Protein AF-A0A3C1VJG8-F1 (afdb_monomer_lite)

pLDDT: mean 82.21, std 20.24, range [40.44, 98.81]

Foldseek 3Di:
DDDPVVVVVVVVVVPPDDPDDDPPPDDDPPPPPPPDCVVVVVVVLVVLCVLLCLLLVCLLVLRNCVSPPDDDDPPPPCSQLVSVCSLVVSCVVCVCVLPDPPDDDPSVVVSVVSVVSNVSSVCLCPDPPRNNPHDPDDDDDSDPDD

Radius of gyration: 26.45 Å; chains: 1; bounding box: 43×38×80 Å

Structure (mmCIF, N/CA/C/O backbone):
data_AF-A0A3C1VJG8-F1
#
_entry.id   AF-A0A3C1VJG8-F1
#
loop_
_atom_site.group_PDB
_atom_site.id
_atom_site.type_symbol
_atom_site.label_atom_id
_atom_site.label_alt_id
_atom_site.label_comp_id
_atom_site.label_asym_id
_atom_site.label_entity_id
_atom_site.label_seq_id
_atom_site.pdbx_PDB_ins_code
_atom_site.Cartn_x
_atom_site.Cartn_y
_atom_site.Cartn_z
_atom_site.occupancy
_atom_site.B_iso_or_equiv
_atom_site.auth_seq_id
_atom_site.auth_comp_id
_atom_site.auth_asym_id
_atom_site.auth_atom_id
_atom_site.pdbx_PDB_model_num
ATOM 1 N N . MET A 1 1 ? 27.708 22.109 31.675 1.00 46.22 1 MET A N 1
ATOM 2 C CA . MET A 1 1 ? 26.357 21.549 31.441 1.00 46.22 1 MET A CA 1
ATOM 3 C C . MET A 1 1 ? 25.865 20.922 32.736 1.00 46.22 1 MET A C 1
ATOM 5 O O . MET A 1 1 ? 26.475 19.963 33.184 1.00 46.22 1 MET A O 1
ATOM 9 N N . LYS A 1 2 ? 24.836 21.493 33.376 1.00 54.66 2 LYS A N 1
ATOM 10 C CA . LYS A 1 2 ? 24.179 20.865 34.537 1.00 54.66 2 LYS A CA 1
ATOM 11 C C . LYS A 1 2 ? 23.267 19.753 34.020 1.00 54.66 2 LYS A C 1
ATOM 13 O O . LYS A 1 2 ? 22.570 19.960 33.028 1.00 54.66 2 LYS A O 1
ATOM 18 N N . THR A 1 3 ? 23.332 18.567 34.616 1.00 77.50 3 THR A N 1
ATOM 19 C CA . THR A 1 3 ? 22.631 17.389 34.088 1.00 77.50 3 THR A CA 1
ATOM 20 C C . THR A 1 3 ? 21.235 17.271 34.689 1.00 77.50 3 THR A C 1
ATOM 22 O O . THR A 1 3 ? 20.986 17.733 35.799 1.00 77.50 3 THR A O 1
ATOM 25 N N . ARG A 1 4 ? 20.312 16.601 33.980 1.00 67.81 4 ARG A N 1
ATOM 26 C CA . ARG A 1 4 ? 18.933 16.327 34.445 1.00 67.81 4 ARG A CA 1
ATOM 27 C C . ARG A 1 4 ? 18.879 15.646 35.824 1.00 67.81 4 ARG A C 1
ATOM 29 O O . ARG A 1 4 ? 17.887 15.753 36.533 1.00 67.81 4 ARG A O 1
ATOM 36 N N . ARG A 1 5 ? 19.969 14.987 36.224 1.00 66.62 5 ARG A N 1
ATOM 37 C CA . ARG A 1 5 ? 20.138 14.313 37.515 1.00 66.62 5 ARG A CA 1
ATOM 38 C C . ARG A 1 5 ? 20.332 15.279 38.691 1.00 66.62 5 ARG A C 1
ATOM 40 O O . ARG A 1 5 ? 20.036 14.910 39.823 1.00 66.62 5 ARG A O 1
ATOM 47 N N . ASP A 1 6 ? 20.791 16.501 38.434 1.00 61.81 6 ASP A N 1
ATOM 48 C CA . ASP A 1 6 ? 21.018 17.509 39.474 1.00 61.81 6 ASP A CA 1
ATOM 49 C C . ASP A 1 6 ? 19.707 18.198 39.891 1.00 61.81 6 ASP A C 1
ATOM 51 O O . ASP A 1 6 ? 19.555 18.584 41.045 1.00 61.81 6 ASP A O 1
ATOM 55 N N . PHE A 1 7 ? 18.720 18.266 38.989 1.00 59.91 7 PHE A N 1
ATOM 56 C CA . PHE A 1 7 ? 17.397 18.842 39.260 1.00 59.91 7 PHE A CA 1
ATOM 57 C C . PHE A 1 7 ? 16.574 17.997 40.248 1.00 59.91 7 PHE A C 1
ATOM 59 O O . PHE A 1 7 ? 16.008 18.529 41.200 1.00 59.91 7 PHE A O 1
ATOM 66 N N . PHE A 1 8 ? 16.573 16.667 40.092 1.00 56.34 8 PHE A N 1
ATOM 67 C CA . PHE A 1 8 ? 15.828 15.773 40.992 1.00 56.34 8 PHE A CA 1
ATOM 68 C C . PHE A 1 8 ? 16.373 15.752 42.426 1.00 56.34 8 PHE A C 1
ATOM 70 O O . PHE A 1 8 ? 15.621 15.491 43.361 1.00 56.34 8 PHE A O 1
ATOM 77 N N . LYS A 1 9 ? 17.656 16.079 42.628 1.00 52.72 9 LYS A N 1
ATOM 78 C CA . LYS A 1 9 ? 18.236 16.177 43.975 1.00 52.72 9 LYS A CA 1
ATOM 79 C C . LYS A 1 9 ? 17.761 17.415 44.738 1.00 52.72 9 LYS A C 1
ATOM 81 O O . LYS A 1 9 ? 17.701 17.370 45.961 1.00 52.72 9 LYS A O 1
ATOM 86 N N . SER A 1 10 ? 17.390 18.494 44.046 1.00 52.50 10 SER A N 1
ATOM 87 C CA . SER A 1 10 ? 16.900 19.723 44.686 1.00 52.50 10 SER A CA 1
ATOM 88 C C . SER A 1 10 ? 15.423 19.657 45.088 1.00 52.50 10 SER A C 1
ATOM 90 O O . SER A 1 10 ? 15.026 20.346 46.023 1.00 52.50 10 SER A O 1
ATOM 92 N N . ALA A 1 11 ? 14.614 18.807 44.447 1.00 53.00 11 ALA A N 1
ATOM 93 C CA . ALA A 1 11 ? 13.185 18.684 44.754 1.00 53.00 11 ALA A CA 1
ATOM 94 C C . ALA A 1 11 ? 12.892 17.907 46.056 1.00 53.00 11 ALA A C 1
ATOM 96 O O . ALA A 1 11 ? 11.848 18.106 46.668 1.00 53.00 11 ALA A O 1
ATOM 97 N N . ALA A 1 12 ? 13.822 17.071 46.530 1.00 48.78 12 ALA A N 1
ATOM 98 C CA . ALA A 1 12 ? 13.652 16.299 47.766 1.00 48.78 12 ALA A CA 1
ATOM 99 C C . ALA A 1 12 ? 13.878 17.116 49.060 1.00 48.78 12 ALA A C 1
ATOM 101 O O . ALA A 1 12 ? 13.649 16.606 50.153 1.00 48.78 12 ALA A O 1
ATOM 102 N N . ALA A 1 13 ? 14.313 18.378 48.962 1.00 44.62 13 ALA A N 1
ATOM 103 C CA . ALA A 1 13 ? 14.635 19.220 50.120 1.00 44.62 13 ALA A CA 1
ATOM 104 C C . ALA A 1 13 ? 13.472 20.112 50.611 1.00 44.62 13 ALA A C 1
ATOM 106 O O . ALA A 1 13 ? 13.633 20.826 51.596 1.00 44.62 13 ALA A O 1
ATOM 107 N N . ILE A 1 14 ? 12.290 20.055 49.982 1.00 49.22 14 ILE A N 1
ATOM 108 C CA . ILE A 1 14 ? 11.091 20.833 50.377 1.00 49.22 14 ILE A CA 1
ATOM 109 C C . ILE A 1 14 ? 10.115 19.949 51.192 1.00 49.22 14 ILE A C 1
ATOM 111 O O . ILE A 1 14 ? 8.903 20.104 51.152 1.00 49.22 14 ILE A O 1
ATOM 115 N N . GLY A 1 15 ? 10.642 18.968 51.930 1.00 45.97 15 GLY A N 1
ATOM 116 C CA . GLY A 1 15 ? 9.851 17.957 52.642 1.00 45.97 15 GLY A CA 1
ATOM 117 C C . GLY A 1 15 ? 9.990 17.946 54.167 1.00 45.97 15 GLY A C 1
ATOM 118 O O . GLY A 1 15 ? 9.772 16.891 54.749 1.00 45.97 15 GLY A O 1
ATOM 119 N N . VAL A 1 16 ? 10.400 19.042 54.832 1.00 47.81 16 VAL A N 1
ATOM 120 C CA . VAL A 1 16 ? 10.569 19.071 56.314 1.00 47.81 16 VAL A CA 1
ATOM 121 C C . VAL A 1 16 ? 10.078 20.378 56.973 1.00 47.81 16 VAL A C 1
ATOM 123 O O . VAL A 1 16 ? 10.677 20.880 57.915 1.00 47.81 16 VAL A O 1
ATOM 126 N N . LEU A 1 17 ? 8.953 20.950 56.540 1.00 44.38 17 LEU A N 1
ATOM 127 C CA . LEU A 1 17 ? 8.278 22.020 57.302 1.00 44.38 17 LEU A CA 1
ATOM 128 C C . LEU A 1 17 ? 6.786 21.707 57.453 1.00 44.38 17 LEU A C 1
ATOM 130 O O . LEU A 1 17 ? 5.934 22.318 56.822 1.00 44.38 17 LEU A O 1
ATOM 134 N N . GLY A 1 18 ? 6.484 20.709 58.285 1.00 46.25 18 GLY A N 1
ATOM 135 C CA . GLY A 1 18 ? 5.119 20.277 58.603 1.00 46.25 18 GLY A CA 1
ATOM 136 C C . GLY A 1 18 ? 4.917 19.966 60.087 1.00 46.25 18 GLY A C 1
ATOM 137 O O . GLY A 1 18 ? 4.225 19.011 60.414 1.00 46.25 18 GLY A O 1
ATOM 138 N N . ALA A 1 19 ? 5.556 20.726 60.986 1.00 48.06 19 ALA A N 1
ATOM 139 C CA . ALA A 1 19 ? 5.462 20.540 62.442 1.00 48.06 19 ALA A CA 1
ATOM 140 C C . ALA A 1 19 ? 4.824 21.735 63.182 1.00 48.06 19 ALA A C 1
ATOM 142 O O . ALA A 1 19 ? 5.091 21.953 64.360 1.00 48.06 19 ALA A O 1
ATOM 143 N N . THR A 1 20 ? 3.960 22.507 62.519 1.00 44.25 20 THR A N 1
ATOM 144 C CA . THR A 1 20 ? 3.070 23.471 63.183 1.00 44.25 20 THR A CA 1
ATOM 145 C C . THR A 1 20 ? 1.658 23.286 62.631 1.00 44.25 20 THR A C 1
ATOM 147 O O . THR A 1 20 ? 1.385 23.558 61.467 1.00 44.25 20 THR A O 1
ATOM 150 N N . GLY A 1 21 ? 0.772 22.725 63.458 1.00 48.91 21 GLY A N 1
ATOM 151 C CA . GLY A 1 21 ? -0.601 22.358 63.104 1.00 48.91 21 GLY A CA 1
ATOM 152 C C . GLY A 1 21 ? -1.502 23.557 62.812 1.00 48.91 21 GLY A C 1
ATOM 153 O O . GLY A 1 21 ? -2.344 23.916 63.629 1.00 48.91 21 GLY A O 1
ATOM 154 N N . LEU A 1 22 ? -1.346 24.154 61.634 1.00 40.44 22 LEU A N 1
ATOM 155 C CA . LEU A 1 22 ? -2.320 25.064 61.041 1.00 40.44 22 LEU A CA 1
ATOM 156 C C . LEU A 1 22 ? -3.252 24.257 60.125 1.00 40.44 22 LEU A C 1
ATOM 158 O O . LEU A 1 22 ? -2.764 23.434 59.347 1.00 40.44 22 LEU A O 1
ATOM 162 N N . PRO A 1 23 ? -4.580 24.463 60.188 1.00 41.81 23 PRO A N 1
ATOM 163 C CA . PRO A 1 23 ? -5.492 23.819 59.257 1.00 41.81 23 PRO A CA 1
ATOM 164 C C . PRO A 1 23 ? -5.198 24.343 57.848 1.00 41.81 23 PRO A C 1
ATOM 166 O O . PRO A 1 23 ? -5.410 25.519 57.554 1.00 41.81 23 PRO A O 1
ATOM 169 N N . LEU A 1 24 ? -4.686 23.467 56.979 1.00 43.47 24 LEU A N 1
ATOM 170 C CA . LEU A 1 24 ? -4.559 23.737 55.551 1.00 43.47 24 LEU A CA 1
ATOM 171 C C . LEU A 1 24 ? -5.969 23.782 54.962 1.00 43.47 24 LEU A C 1
ATOM 173 O O . LEU A 1 24 ? -6.595 22.762 54.679 1.00 43.47 24 LEU A O 1
ATOM 177 N N . THR A 1 25 ? -6.491 24.995 54.836 1.00 48.88 25 THR A N 1
ATOM 178 C CA . THR A 1 25 ? -7.716 25.288 54.106 1.00 48.88 25 THR A CA 1
ATOM 179 C C . THR A 1 25 ? -7.523 24.933 52.634 1.00 48.88 25 THR A C 1
ATOM 181 O O . THR A 1 25 ? -6.706 25.555 51.961 1.00 48.88 25 THR A O 1
ATOM 184 N N . GLY A 1 26 ? -8.288 23.944 52.164 1.00 52.06 26 GLY A N 1
ATOM 185 C CA . GLY A 1 26 ? -8.695 23.745 50.771 1.00 52.06 26 GLY A CA 1
ATOM 186 C C . GLY A 1 26 ? -7.598 23.856 49.715 1.00 52.06 26 GLY A C 1
ATOM 187 O O . GLY A 1 26 ? -7.525 24.861 49.012 1.00 52.06 26 GLY A O 1
ATOM 188 N N . ALA A 1 27 ? -6.821 22.789 49.521 1.00 47.88 27 ALA A N 1
ATOM 189 C CA . ALA A 1 27 ? -6.242 22.557 48.205 1.00 47.88 27 ALA A CA 1
ATOM 190 C C . ALA A 1 27 ? -7.405 22.223 47.263 1.00 47.88 27 ALA A C 1
ATOM 192 O O . ALA A 1 27 ? -8.089 21.218 47.458 1.00 47.88 27 ALA A O 1
ATOM 193 N N . ALA A 1 28 ? -7.672 23.103 46.298 1.00 56.16 28 ALA A N 1
ATOM 194 C CA . ALA A 1 28 ? -8.521 22.762 45.172 1.00 56.16 28 ALA A CA 1
ATOM 195 C C . ALA A 1 28 ? -7.975 21.467 44.557 1.00 56.16 28 ALA A C 1
ATOM 197 O O . ALA A 1 28 ? -6.777 21.366 44.287 1.00 56.16 28 ALA A O 1
ATOM 198 N N . GLU A 1 29 ? -8.837 20.466 44.394 1.00 51.78 29 GLU A N 1
ATOM 199 C CA . GLU A 1 29 ? -8.533 19.305 43.569 1.00 51.78 29 GLU A CA 1
ATOM 200 C C . GLU A 1 29 ? -8.357 19.813 42.136 1.00 51.78 29 GLU A C 1
ATOM 202 O O . GLU A 1 29 ? -9.324 19.928 41.380 1.00 51.78 29 GLU A O 1
ATOM 207 N N . ASP A 1 30 ? -7.126 20.168 41.768 1.00 46.47 30 ASP A N 1
ATOM 208 C CA . ASP A 1 30 ? -6.749 20.290 40.369 1.00 46.47 30 ASP A CA 1
ATOM 209 C C . ASP A 1 30 ? -6.997 18.913 39.755 1.00 46.47 30 ASP A C 1
ATOM 211 O O . ASP A 1 30 ? -6.242 17.958 39.962 1.00 46.47 30 ASP A O 1
ATOM 215 N N . LYS A 1 31 ? -8.119 18.787 39.039 1.00 52.84 31 LYS A N 1
ATOM 216 C CA . LYS A 1 31 ? -8.362 17.655 38.157 1.00 52.84 31 LYS A CA 1
ATOM 217 C C . LYS A 1 31 ? -7.197 17.630 37.185 1.00 52.84 31 LYS A C 1
ATOM 219 O O . LYS A 1 31 ? -7.115 18.466 36.291 1.00 52.84 31 LYS A O 1
ATOM 224 N N . ILE A 1 32 ? -6.294 16.679 37.381 1.00 53.69 32 ILE A N 1
ATOM 225 C CA . ILE A 1 32 ? -5.252 16.377 36.413 1.00 53.69 32 ILE A CA 1
ATOM 226 C C . ILE A 1 32 ? -5.986 15.916 35.153 1.00 53.69 32 ILE A C 1
ATOM 228 O O . ILE A 1 32 ? -6.433 14.772 35.069 1.00 53.69 32 ILE A O 1
ATOM 232 N N . GLU A 1 33 ? -6.166 16.823 34.194 1.00 53.97 33 GLU A N 1
ATOM 233 C CA . GLU A 1 33 ? -6.540 16.464 32.834 1.00 53.97 33 GLU A CA 1
ATOM 234 C C . GLU A 1 33 ? -5.402 15.608 32.287 1.00 53.97 33 GLU A C 1
ATOM 236 O O . GLU A 1 33 ? -4.326 16.092 31.931 1.00 53.97 33 GLU A O 1
ATOM 241 N N . ILE A 1 34 ? -5.614 14.294 32.285 1.00 56.53 34 ILE A N 1
ATOM 242 C CA . ILE A 1 34 ? -4.738 13.379 31.573 1.00 56.53 34 ILE A CA 1
ATOM 243 C C . ILE A 1 34 ? -4.918 13.724 30.100 1.00 56.53 34 ILE A C 1
ATOM 245 O O . ILE A 1 34 ? -5.974 13.450 29.534 1.00 56.53 34 ILE A O 1
ATOM 249 N N . ALA A 1 35 ? -3.910 14.359 29.500 1.00 60.06 35 ALA A N 1
ATOM 250 C CA . ALA A 1 35 ? -3.887 14.631 28.073 1.00 60.06 35 ALA A CA 1
ATOM 251 C C . ALA A 1 35 ? -4.132 13.311 27.332 1.00 60.06 35 ALA A C 1
ATOM 253 O O . ALA A 1 35 ? -3.293 12.406 27.354 1.00 60.06 35 ALA A O 1
ATOM 254 N N . THR A 1 36 ? -5.313 13.167 26.733 1.00 63.50 36 THR A N 1
ATOM 255 C CA . THR A 1 36 ? -5.650 11.967 25.984 1.00 63.50 36 THR A CA 1
ATOM 256 C C . THR A 1 36 ? -4.819 12.016 24.705 1.00 63.50 36 THR A C 1
ATOM 258 O O . THR A 1 36 ? -4.902 12.961 23.921 1.00 63.50 36 THR A O 1
ATOM 261 N N . GLY A 1 37 ? -3.979 11.008 24.463 1.00 75.62 37 GLY A N 1
ATOM 262 C CA . GLY A 1 37 ? -3.193 10.884 23.222 1.00 75.62 37 GLY A CA 1
ATOM 263 C C . GLY A 1 37 ? -4.053 10.708 21.957 1.00 75.62 37 GLY A C 1
ATOM 264 O O . GLY A 1 37 ? -3.553 10.306 20.911 1.00 75.62 37 GLY A O 1
ATOM 265 N N . GLU A 1 38 ? -5.358 10.968 22.045 1.00 76.75 38 GLU A N 1
ATOM 266 C CA . GLU A 1 38 ? -6.344 10.858 20.9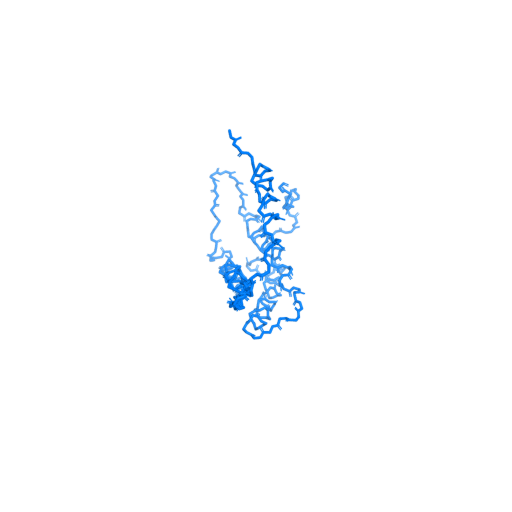76 1.00 76.75 38 GLU A CA 1
ATOM 267 C C . GLU A 1 38 ? -6.046 11.830 19.835 1.00 76.75 38 GLU A C 1
ATOM 269 O O . GLU A 1 38 ? -6.116 11.430 18.673 1.00 76.75 38 GLU A O 1
ATOM 274 N N . ASN A 1 39 ? -5.632 13.064 20.144 1.00 85.75 39 ASN A N 1
ATOM 275 C CA . ASN A 1 39 ? -5.248 14.040 19.119 1.00 85.75 39 ASN A CA 1
ATOM 276 C C . ASN A 1 39 ? -4.009 13.582 18.334 1.00 85.75 39 ASN A C 1
ATOM 278 O O . ASN A 1 39 ? -3.991 13.676 17.106 1.00 85.75 39 ASN A O 1
ATOM 282 N N . ASP A 1 40 ? -3.013 13.016 19.020 1.00 92.50 40 ASP A N 1
ATOM 283 C CA . ASP A 1 40 ? -1.814 12.473 18.375 1.00 92.50 40 ASP A CA 1
ATOM 284 C C . ASP A 1 40 ? -2.155 11.251 17.522 1.00 92.50 40 ASP A C 1
ATOM 286 O O . ASP A 1 40 ? -1.687 11.120 16.390 1.00 92.50 40 ASP A O 1
ATOM 290 N N . ARG A 1 41 ? -3.017 10.363 18.026 1.00 93.00 41 ARG A N 1
ATOM 291 C CA . ARG A 1 41 ? -3.469 9.181 17.290 1.00 93.00 41 ARG A CA 1
ATOM 292 C C . ARG A 1 41 ? -4.211 9.561 16.016 1.00 93.00 41 ARG A C 1
ATOM 294 O O . ARG A 1 41 ? -3.875 9.060 14.943 1.00 93.00 41 ARG A O 1
ATOM 301 N N . LEU A 1 42 ? -5.170 10.478 16.118 1.00 93.06 42 LEU A N 1
ATOM 302 C CA . LEU A 1 42 ? -5.900 10.996 14.968 1.00 93.06 42 LEU A CA 1
ATOM 303 C C . LEU A 1 42 ? -4.943 11.633 13.954 1.00 93.06 42 LEU A C 1
ATOM 305 O O . LEU A 1 42 ? -5.052 11.377 12.753 1.00 93.06 42 LEU A O 1
ATOM 309 N N . TYR A 1 43 ? -3.973 12.415 14.432 1.00 95.00 43 TYR A N 1
ATOM 310 C CA . TYR A 1 43 ? -2.946 13.011 13.589 1.00 95.00 43 TYR A CA 1
ATOM 311 C C . TYR A 1 43 ? -2.145 11.943 12.831 1.00 95.00 43 TYR A C 1
ATOM 313 O O . TYR A 1 43 ? -2.100 11.988 11.599 1.00 95.00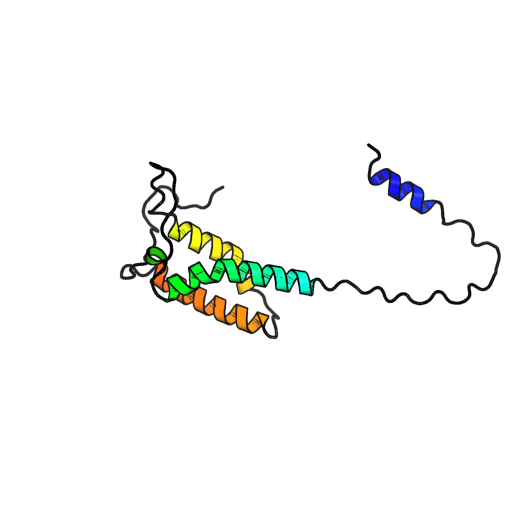 43 TYR A O 1
ATOM 321 N N . TRP A 1 44 ? -1.582 10.946 13.518 1.00 95.69 44 TRP A N 1
ATOM 322 C CA . TRP A 1 44 ? -0.768 9.901 12.888 1.00 95.69 44 TRP A CA 1
ATOM 323 C C . TRP A 1 44 ? -1.558 9.036 11.906 1.00 95.69 44 TRP A C 1
ATOM 325 O O . TRP A 1 44 ? -1.073 8.770 10.805 1.00 95.69 44 TRP A O 1
ATOM 335 N N . VAL A 1 45 ? -2.800 8.674 12.241 1.00 96.00 45 VAL A N 1
ATOM 336 C CA . VAL A 1 45 ? -3.700 7.962 11.321 1.00 96.00 45 VAL A CA 1
ATOM 337 C C . VAL A 1 45 ? -3.989 8.816 10.087 1.00 96.00 45 VAL A C 1
ATOM 339 O O . VAL A 1 45 ? -3.970 8.307 8.966 1.00 96.00 45 VAL A O 1
ATOM 342 N N . SER A 1 46 ? -4.189 10.128 10.251 1.00 96.44 46 SER A N 1
ATOM 343 C CA . SER A 1 46 ? -4.412 11.033 9.120 1.00 96.44 46 SER A CA 1
ATOM 344 C C . SER A 1 46 ? -3.186 11.151 8.207 1.00 96.44 46 SER A C 1
ATOM 346 O O . SER A 1 46 ? -3.331 11.187 6.984 1.00 96.44 46 SER A O 1
ATOM 348 N N . VAL A 1 47 ? -1.975 11.177 8.774 1.00 97.75 47 VAL A N 1
ATOM 349 C CA . VAL A 1 47 ? -0.715 11.233 8.019 1.00 97.75 47 VAL A CA 1
ATOM 350 C C . VAL A 1 47 ? -0.499 9.932 7.255 1.00 97.75 47 VAL A C 1
ATOM 352 O O . VAL A 1 47 ? -0.262 9.968 6.048 1.00 97.75 47 VAL A O 1
ATOM 355 N N . MET A 1 48 ? -0.657 8.786 7.920 1.00 98.00 48 MET A N 1
ATOM 356 C CA . MET A 1 48 ? -0.593 7.476 7.274 1.00 98.00 48 MET A CA 1
ATOM 357 C C . MET A 1 48 ? -1.612 7.382 6.132 1.00 98.00 48 MET A C 1
ATOM 359 O O . MET A 1 48 ? -1.244 6.997 5.026 1.00 98.00 48 MET A O 1
ATOM 363 N N . ALA A 1 49 ? -2.862 7.806 6.345 1.00 97.94 49 ALA A N 1
ATOM 364 C CA . ALA A 1 49 ? -3.884 7.809 5.301 1.00 97.94 49 ALA A CA 1
ATOM 365 C C . ALA A 1 49 ? -3.490 8.688 4.101 1.00 97.94 49 ALA A C 1
ATOM 367 O O . ALA A 1 49 ? -3.665 8.270 2.959 1.00 97.94 49 ALA A O 1
ATOM 368 N N . LYS A 1 50 ? -2.920 9.880 4.327 1.00 98.31 50 LYS A N 1
ATOM 369 C CA . LYS A 1 50 ? -2.435 10.761 3.246 1.00 98.31 50 LYS A CA 1
ATOM 370 C C . LYS A 1 50 ? -1.350 10.102 2.393 1.00 98.31 50 LYS A C 1
ATOM 372 O O . LYS A 1 50 ? -1.359 10.284 1.181 1.00 98.31 50 LYS A O 1
ATOM 377 N N . ILE A 1 51 ? -0.451 9.334 3.009 1.00 98.00 51 ILE A N 1
ATOM 378 C CA . ILE A 1 51 ? 0.602 8.588 2.303 1.00 98.00 51 ILE A CA 1
ATOM 379 C C . ILE A 1 51 ? 0.007 7.372 1.578 1.00 98.00 51 ILE A C 1
ATOM 381 O O . ILE A 1 51 ? 0.358 7.090 0.435 1.00 98.00 51 ILE A O 1
ATOM 385 N N . ALA A 1 52 ? -0.922 6.666 2.223 1.00 98.44 52 ALA A N 1
ATOM 386 C CA . ALA A 1 52 ? -1.465 5.410 1.726 1.00 98.44 52 ALA A CA 1
ATOM 387 C C . ALA A 1 52 ? -2.385 5.575 0.510 1.00 98.44 52 ALA A C 1
ATOM 389 O O . ALA A 1 52 ? -2.325 4.771 -0.421 1.00 98.44 52 ALA A O 1
ATOM 390 N N . ARG A 1 53 ? -3.234 6.613 0.503 1.00 98.44 53 ARG A N 1
ATOM 391 C CA . ARG A 1 53 ? -4.233 6.853 -0.554 1.00 98.44 53 ARG A CA 1
ATOM 392 C C . ARG A 1 53 ? -3.656 6.855 -1.970 1.00 98.44 53 ARG A C 1
ATOM 394 O O . ARG A 1 53 ? -4.131 6.054 -2.773 1.00 98.44 53 ARG A O 1
ATOM 401 N N . PRO A 1 54 ? -2.644 7.674 -2.312 1.00 98.25 54 PRO A N 1
ATOM 402 C CA . PRO A 1 54 ? -2.131 7.716 -3.679 1.00 98.25 54 PRO A CA 1
ATOM 403 C C . PRO A 1 54 ? -1.509 6.391 -4.133 1.00 98.25 54 PRO A C 1
ATOM 405 O O . PRO A 1 54 ? -1.462 6.139 -5.331 1.00 98.25 54 PRO A O 1
ATOM 408 N N . VAL A 1 55 ? -1.063 5.526 -3.220 1.00 98.44 55 VAL A N 1
ATOM 409 C CA . VAL A 1 55 ? -0.528 4.209 -3.586 1.00 98.44 55 VAL A CA 1
ATOM 410 C C . VAL A 1 55 ? -1.664 3.202 -3.758 1.00 98.44 55 VAL A C 1
ATOM 412 O O . VAL A 1 55 ? -1.832 2.629 -4.833 1.00 98.44 55 VAL A O 1
ATOM 415 N N . LEU A 1 56 ? -2.481 3.009 -2.719 1.00 98.75 56 LEU A N 1
ATOM 416 C CA . LEU A 1 56 ? -3.489 1.949 -2.690 1.00 98.75 56 LEU A CA 1
ATOM 417 C C . LEU A 1 56 ? -4.690 2.240 -3.591 1.00 98.75 56 LEU A C 1
ATOM 419 O O . LEU A 1 56 ? -5.188 1.325 -4.238 1.00 98.75 56 LEU A O 1
ATOM 423 N N . GLU A 1 57 ? -5.157 3.489 -3.677 1.00 98.69 57 GLU A N 1
ATOM 424 C CA . GLU A 1 57 ? -6.300 3.824 -4.536 1.00 98.69 57 GLU A CA 1
ATOM 425 C C . GLU A 1 57 ? -5.932 3.746 -6.023 1.00 98.69 57 GLU A C 1
ATOM 427 O O . GLU A 1 57 ? -6.751 3.308 -6.828 1.00 98.69 57 GLU A O 1
ATOM 432 N N . ASN A 1 58 ? -4.706 4.130 -6.395 1.00 98.75 58 ASN A N 1
ATOM 433 C CA . ASN A 1 58 ? -4.242 3.982 -7.774 1.00 98.75 58 ASN A CA 1
ATOM 434 C C . ASN A 1 58 ? -3.992 2.512 -8.130 1.00 98.75 58 ASN A C 1
ATOM 436 O O . ASN A 1 58 ? -4.419 2.088 -9.200 1.00 98.75 58 ASN A O 1
ATOM 440 N N . LEU A 1 59 ? -3.395 1.712 -7.236 1.00 98.44 59 LEU A N 1
ATOM 441 C CA . LEU A 1 59 ? -3.268 0.263 -7.455 1.00 98.44 59 LEU A CA 1
ATOM 442 C C . LEU A 1 59 ? -4.626 -0.419 -7.572 1.00 98.44 59 LEU A C 1
ATOM 444 O O . LEU A 1 59 ? -4.824 -1.237 -8.463 1.00 98.44 59 LEU A O 1
ATOM 448 N N . ALA A 1 60 ? -5.590 -0.050 -6.726 1.00 98.44 60 ALA A N 1
ATOM 449 C CA . ALA A 1 60 ? -6.935 -0.608 -6.792 1.00 98.44 60 ALA A CA 1
ATOM 450 C C . ALA A 1 60 ? -7.641 -0.314 -8.129 1.00 98.44 60 ALA A C 1
ATOM 452 O O . ALA A 1 60 ? -8.530 -1.062 -8.531 1.00 98.44 60 ALA A O 1
ATOM 453 N N . ARG A 1 61 ? -7.233 0.751 -8.834 1.00 98.56 61 ARG A N 1
ATOM 454 C CA . ARG A 1 61 ? -7.680 1.077 -10.196 1.00 98.56 61 ARG A CA 1
ATOM 455 C C . ARG A 1 61 ? -6.774 0.526 -11.301 1.00 98.56 61 ARG A C 1
ATOM 457 O O . ARG A 1 61 ? -7.114 0.685 -12.469 1.00 98.56 61 ARG A O 1
ATOM 464 N N . ARG A 1 62 ? -5.663 -0.134 -10.957 1.00 98.62 62 ARG A N 1
ATOM 465 C CA . ARG A 1 62 ? -4.606 -0.576 -11.885 1.00 98.62 62 ARG A CA 1
ATOM 466 C C . ARG A 1 62 ? -3.980 0.593 -12.665 1.00 98.62 62 ARG A C 1
ATOM 468 O O . ARG A 1 62 ? -3.742 0.504 -13.869 1.00 98.62 62 ARG A O 1
ATOM 475 N N . GLU A 1 63 ? -3.760 1.716 -11.982 1.00 98.50 63 GLU A N 1
ATOM 476 C CA . GLU A 1 63 ? -3.222 2.953 -12.555 1.00 98.50 63 GLU A CA 1
ATOM 477 C C . GLU A 1 63 ? -1.945 3.474 -11.872 1.00 98.50 63 GLU A C 1
ATOM 479 O O . GLU A 1 63 ? -1.466 4.543 -12.249 1.00 98.50 63 GLU A O 1
ATOM 484 N N . LEU A 1 64 ? -1.364 2.771 -10.894 1.00 98.31 64 LEU A N 1
ATOM 485 C CA . LEU A 1 64 ? -0.240 3.280 -10.100 1.00 98.31 64 LEU A CA 1
ATOM 486 C C . LEU A 1 64 ? 0.974 3.632 -10.957 1.00 98.31 64 LEU A C 1
ATOM 488 O O . LEU A 1 64 ? 1.519 4.723 -10.818 1.00 98.31 64 LEU A O 1
ATOM 492 N N . LYS A 1 65 ? 1.418 2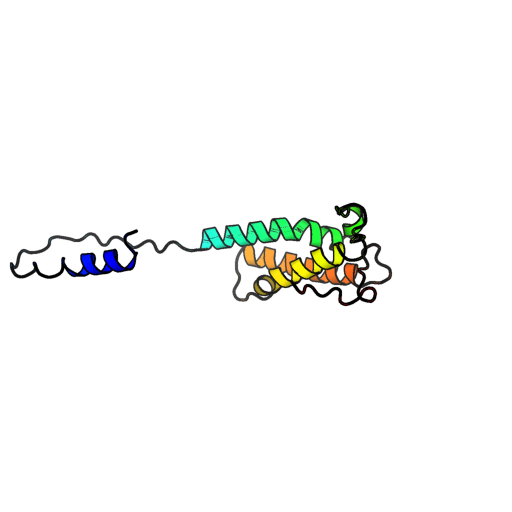.755 -11.858 1.00 97.31 65 LYS A N 1
ATOM 493 C CA . LYS A 1 65 ? 2.597 3.046 -12.690 1.00 97.31 65 LYS A CA 1
ATOM 494 C C . LYS A 1 65 ? 2.380 4.236 -13.619 1.00 97.31 65 LYS A C 1
ATOM 496 O O . LYS A 1 65 ? 3.336 4.927 -13.965 1.00 97.31 65 LYS A O 1
ATOM 501 N N . LYS A 1 66 ? 1.128 4.468 -14.022 1.00 97.19 66 LYS A N 1
ATOM 502 C CA . LYS A 1 66 ? 0.718 5.606 -14.849 1.00 97.19 66 LYS A CA 1
ATOM 503 C C . LYS A 1 66 ? 0.673 6.898 -14.029 1.00 97.19 66 LYS A C 1
ATOM 505 O O . LYS A 1 66 ? 1.109 7.933 -14.523 1.00 97.19 66 LYS A O 1
ATOM 510 N N . SER A 1 67 ? 0.142 6.848 -12.808 1.00 97.00 67 SER A N 1
ATOM 511 C CA . SER A 1 67 ? -0.059 8.019 -11.946 1.00 97.00 67 SER A CA 1
ATOM 512 C C . SER A 1 67 ? 1.149 8.368 -11.072 1.00 97.00 67 SER A C 1
ATOM 514 O O . SER A 1 67 ? 1.217 9.481 -10.557 1.00 97.00 67 SER A O 1
ATOM 516 N N . MET A 1 68 ? 2.102 7.446 -10.919 1.00 95.31 68 MET A N 1
ATOM 517 C CA . MET A 1 68 ? 3.315 7.604 -10.120 1.00 95.31 68 MET A CA 1
ATOM 518 C C . MET A 1 68 ? 4.565 7.352 -10.983 1.00 95.31 68 MET A C 1
ATOM 520 O O . MET A 1 68 ? 5.123 6.245 -10.969 1.00 95.31 68 MET A O 1
ATOM 524 N N . PRO A 1 69 ? 5.011 8.360 -11.759 1.00 93.31 69 PRO A N 1
ATOM 525 C CA . PRO A 1 69 ? 6.290 8.317 -12.459 1.00 93.31 69 PRO A CA 1
ATOM 526 C C . PRO A 1 69 ? 7.452 8.105 -11.483 1.00 93.31 69 PRO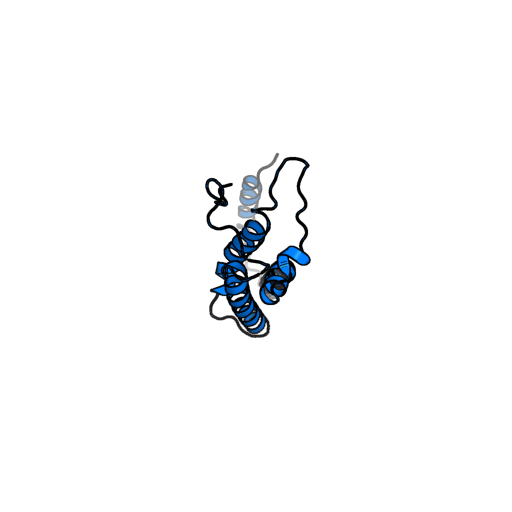 A C 1
ATOM 528 O O . PRO A 1 69 ? 7.442 8.611 -10.364 1.00 93.31 69 PRO A O 1
ATOM 531 N N . VAL A 1 70 ? 8.467 7.356 -11.912 1.00 93.19 70 VAL A N 1
ATOM 532 C CA . VAL A 1 70 ? 9.649 7.093 -11.082 1.00 93.19 70 VAL A CA 1
ATOM 533 C C . VAL A 1 70 ? 10.637 8.240 -11.221 1.00 93.19 70 VAL A C 1
ATOM 535 O O . VAL A 1 70 ? 11.163 8.484 -12.306 1.00 93.19 70 VAL A O 1
ATOM 538 N N . GLU A 1 71 ? 10.928 8.890 -10.101 1.00 89.81 71 GLU A N 1
ATOM 539 C CA . GLU A 1 71 ? 11.991 9.880 -9.983 1.00 89.81 71 GLU A CA 1
ATOM 540 C C . GLU A 1 71 ? 13.264 9.198 -9.475 1.00 89.81 71 GLU A C 1
ATOM 542 O O . GLU A 1 71 ? 13.313 8.658 -8.370 1.00 89.81 71 GLU A O 1
ATOM 547 N N . SER A 1 72 ? 14.310 9.180 -10.298 1.00 87.38 72 SER A N 1
ATOM 548 C CA . SER A 1 72 ? 15.599 8.587 -9.936 1.00 87.38 72 SER A CA 1
ATOM 549 C C . SER A 1 72 ? 16.743 9.321 -10.619 1.00 87.38 72 SER A C 1
ATOM 551 O O . SER A 1 72 ? 16.571 9.836 -11.724 1.00 87.38 72 SER A O 1
ATOM 553 N N . GLN A 1 73 ? 17.920 9.322 -9.992 1.00 88.06 73 GLN A N 1
ATOM 554 C CA . GLN A 1 73 ? 19.128 9.886 -10.594 1.00 88.06 73 GLN A CA 1
ATOM 555 C C . GLN A 1 73 ? 19.467 9.180 -11.922 1.00 88.06 73 GLN A C 1
ATOM 557 O O . GLN A 1 73 ? 19.243 7.966 -12.038 1.00 88.06 73 GLN A O 1
ATOM 562 N N . PRO A 1 74 ? 20.031 9.895 -12.917 1.00 85.25 74 PRO A N 1
ATOM 563 C CA . PRO A 1 74 ? 20.480 9.283 -14.164 1.00 85.25 74 PRO A CA 1
ATOM 564 C C . PRO A 1 74 ? 21.397 8.078 -13.903 1.00 85.25 74 PRO A C 1
ATOM 566 O O . PRO A 1 74 ? 22.342 8.166 -13.125 1.00 85.25 74 PRO A O 1
ATOM 569 N N . GLY A 1 75 ? 21.101 6.940 -14.534 1.00 81.62 75 GLY A N 1
ATOM 570 C CA . GLY A 1 75 ? 21.887 5.705 -14.400 1.00 81.62 75 GLY A CA 1
ATOM 571 C C . GLY A 1 75 ? 21.534 4.802 -13.208 1.00 81.62 75 GLY A C 1
ATOM 572 O O . GLY A 1 75 ? 21.992 3.666 -13.179 1.00 81.62 75 GLY A O 1
ATOM 573 N N . ALA A 1 76 ? 20.680 5.230 -12.268 1.00 81.69 76 ALA A N 1
ATOM 574 C CA . ALA A 1 76 ? 20.318 4.414 -11.099 1.00 81.69 76 ALA A CA 1
ATOM 575 C C . ALA A 1 76 ? 19.387 3.222 -11.417 1.00 81.69 76 ALA A C 1
ATOM 577 O O . ALA A 1 76 ? 19.257 2.314 -10.601 1.00 81.69 76 ALA A O 1
ATOM 578 N N . ASN A 1 77 ? 18.711 3.245 -12.574 1.00 81.94 77 ASN A N 1
ATOM 579 C CA . ASN A 1 77 ? 17.821 2.195 -13.092 1.00 81.94 77 ASN A CA 1
ATOM 580 C C . ASN A 1 77 ? 16.864 1.567 -12.049 1.00 81.94 77 ASN A C 1
ATOM 582 O O . ASN A 1 77 ? 16.722 0.351 -11.964 1.00 81.94 77 ASN A O 1
ATOM 586 N N . ARG A 1 78 ? 16.190 2.399 -11.241 1.00 86.31 78 ARG A N 1
ATOM 587 C CA . ARG A 1 78 ? 15.300 1.935 -10.153 1.00 86.31 78 ARG A CA 1
ATOM 588 C C . ARG A 1 78 ? 13.866 1.640 -10.586 1.00 86.31 78 ARG A C 1
ATOM 590 O O . ARG A 1 78 ? 13.085 1.114 -9.800 1.00 86.31 78 ARG A O 1
ATOM 597 N N . LYS A 1 79 ? 13.519 1.924 -11.845 1.00 86.12 79 LYS A N 1
ATOM 598 C CA . LYS A 1 79 ? 12.146 1.816 -12.360 1.00 86.12 79 LYS A CA 1
ATOM 599 C C . LYS A 1 79 ? 11.530 0.423 -12.183 1.00 86.12 79 LYS A C 1
ATOM 601 O O . LYS A 1 79 ? 10.326 0.334 -11.974 1.00 86.12 79 LYS A O 1
ATOM 606 N N . SER A 1 80 ? 12.333 -0.639 -12.245 1.00 87.00 80 SER A N 1
ATOM 607 C CA . SER A 1 80 ? 11.867 -2.022 -12.077 1.00 87.00 80 SER A CA 1
ATOM 608 C C . SER A 1 80 ? 11.470 -2.379 -10.640 1.00 87.00 80 SER A C 1
ATOM 610 O O . SER A 1 80 ? 10.736 -3.345 -10.455 1.00 87.00 80 SER A O 1
ATOM 612 N N . VAL A 1 81 ? 11.922 -1.618 -9.635 1.00 89.44 81 VAL A N 1
ATOM 613 C CA . VAL A 1 81 ? 11.707 -1.924 -8.207 1.00 89.44 81 VAL A CA 1
ATOM 614 C C . VAL A 1 81 ? 10.926 -0.843 -7.455 1.00 89.44 81 VAL A C 1
ATOM 616 O O . VAL A 1 81 ? 10.280 -1.150 -6.459 1.00 89.44 81 VAL A O 1
ATOM 619 N N . SER A 1 82 ? 10.911 0.408 -7.932 1.00 92.81 82 SER A N 1
ATOM 620 C CA . SER A 1 82 ? 10.340 1.550 -7.198 1.00 92.81 82 SER A CA 1
ATOM 621 C C . SER A 1 82 ? 8.879 1.372 -6.774 1.00 92.81 82 SER A C 1
ATOM 623 O O . SER A 1 82 ? 8.531 1.708 -5.643 1.00 92.81 82 SER A O 1
ATOM 625 N N . HIS A 1 83 ? 8.013 0.843 -7.645 1.00 95.81 83 HIS A N 1
ATOM 626 C CA . HIS A 1 83 ? 6.599 0.636 -7.304 1.00 95.81 83 HIS A CA 1
ATOM 627 C C . HIS A 1 83 ? 6.412 -0.461 -6.253 1.00 95.81 83 HIS A C 1
ATOM 629 O O . HIS A 1 83 ? 5.600 -0.285 -5.345 1.00 95.81 83 HIS A O 1
ATOM 635 N N . LEU A 1 84 ? 7.195 -1.544 -6.336 1.00 95.12 84 LEU A N 1
ATOM 636 C CA . LEU A 1 84 ? 7.181 -2.609 -5.332 1.00 95.12 84 LEU A CA 1
ATOM 637 C C . LEU A 1 84 ? 7.710 -2.116 -3.990 1.00 95.12 84 LEU A C 1
ATOM 639 O O . LEU A 1 84 ? 7.116 -2.410 -2.959 1.00 95.12 84 LEU A O 1
ATOM 643 N N . GLU A 1 85 ? 8.778 -1.323 -3.988 1.00 93.50 85 GLU A N 1
ATOM 644 C CA . GLU A 1 85 ? 9.293 -0.720 -2.762 1.00 93.50 85 GLU A CA 1
ATOM 645 C C . GLU A 1 85 ? 8.259 0.204 -2.112 1.00 93.50 85 GLU A C 1
ATOM 647 O O . GLU A 1 85 ? 8.043 0.113 -0.905 1.00 93.50 85 GLU A O 1
ATOM 652 N N . ALA A 1 86 ? 7.592 1.059 -2.893 1.00 95.75 86 ALA A N 1
ATOM 653 C CA . ALA A 1 86 ? 6.556 1.952 -2.381 1.00 95.75 86 ALA A CA 1
ATOM 654 C C . ALA A 1 86 ? 5.383 1.167 -1.772 1.00 95.75 86 ALA A C 1
ATOM 656 O O . ALA A 1 86 ? 4.970 1.442 -0.645 1.00 95.75 86 ALA A O 1
ATOM 657 N N . PHE A 1 87 ? 4.873 0.165 -2.491 1.00 97.56 87 PHE A N 1
ATOM 658 C CA . PHE A 1 87 ? 3.753 -0.656 -2.041 1.00 97.56 87 PHE A CA 1
ATOM 659 C C . PHE A 1 87 ? 4.114 -1.546 -0.846 1.00 97.56 87 PHE A C 1
ATOM 661 O O . PHE A 1 87 ? 3.406 -1.544 0.161 1.00 97.56 87 PHE A O 1
ATOM 668 N N . GLY A 1 88 ? 5.239 -2.257 -0.923 1.00 96.00 88 GLY A N 1
ATOM 669 C CA . GLY A 1 88 ? 5.714 -3.152 0.126 1.00 96.00 88 GLY A CA 1
ATOM 670 C C . GLY A 1 88 ? 6.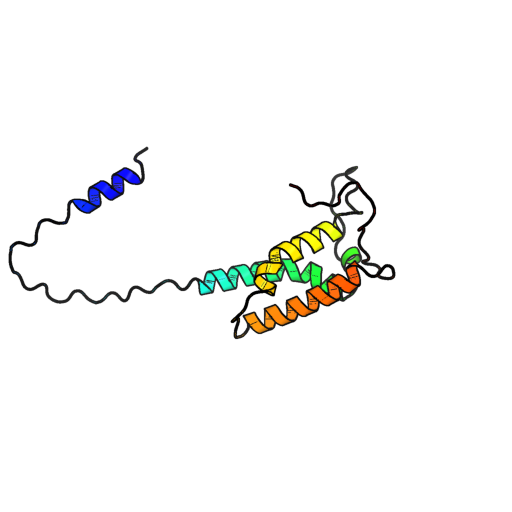008 -2.408 1.426 1.00 96.00 88 GLY A C 1
ATOM 671 O O . GLY A 1 88 ? 5.483 -2.777 2.474 1.00 96.00 88 GLY A O 1
ATOM 672 N N . ARG A 1 89 ? 6.768 -1.302 1.368 1.00 96.12 89 ARG A N 1
ATOM 673 C CA . ARG A 1 89 ? 7.076 -0.487 2.559 1.00 96.12 89 ARG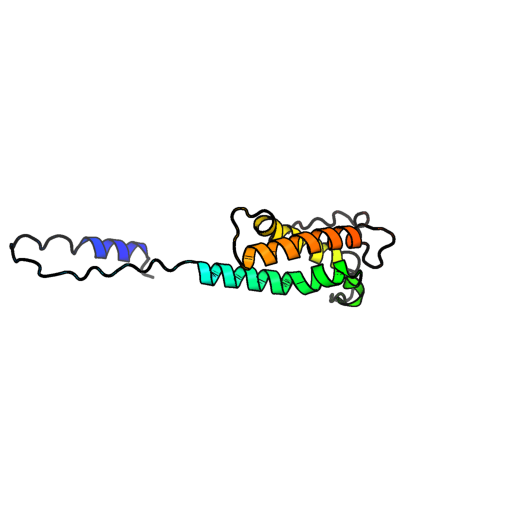 A CA 1
ATOM 674 C C . ARG A 1 89 ? 5.817 0.102 3.186 1.00 96.12 89 ARG A C 1
ATOM 676 O O . ARG A 1 89 ? 5.711 0.129 4.411 1.00 96.12 89 ARG A O 1
ATOM 683 N N . LEU A 1 90 ? 4.864 0.544 2.363 1.00 98.00 90 LEU A N 1
ATOM 684 C CA . LEU A 1 90 ? 3.587 1.053 2.846 1.00 98.00 90 LEU A CA 1
ATOM 685 C C . LEU A 1 90 ? 2.807 -0.026 3.602 1.00 98.00 90 LEU A C 1
ATOM 687 O O . LEU A 1 90 ? 2.412 0.209 4.742 1.00 98.00 90 LEU A O 1
ATOM 691 N N . LEU A 1 91 ? 2.610 -1.205 3.003 1.00 97.75 91 LEU A N 1
ATOM 692 C CA . LEU A 1 91 ? 1.874 -2.289 3.656 1.00 97.75 91 LEU A CA 1
ATOM 693 C C . LEU A 1 91 ? 2.560 -2.751 4.942 1.00 97.75 91 LEU A C 1
ATOM 695 O O . LEU A 1 91 ? 1.880 -2.911 5.953 1.00 97.75 91 LEU A O 1
ATOM 699 N N . CYS A 1 92 ? 3.889 -2.894 4.943 1.00 96.88 92 CYS A N 1
ATOM 700 C CA . CYS A 1 92 ? 4.644 -3.226 6.152 1.00 96.88 92 CYS A CA 1
ATOM 701 C C . CYS A 1 92 ? 4.436 -2.186 7.263 1.00 96.88 92 CYS A C 1
ATOM 703 O O . CYS A 1 92 ? 4.191 -2.557 8.408 1.00 96.88 92 CYS A O 1
ATOM 705 N N . GLY A 1 93 ? 4.491 -0.891 6.934 1.00 96.38 93 GLY A N 1
ATOM 706 C CA . GLY A 1 93 ? 4.274 0.185 7.905 1.00 96.38 93 GLY A CA 1
ATOM 707 C C . GLY A 1 93 ? 2.833 0.266 8.418 1.00 96.38 93 GLY A C 1
ATOM 708 O O . GLY A 1 93 ? 2.610 0.584 9.584 1.00 96.38 93 GLY A O 1
ATOM 709 N N . MET A 1 94 ? 1.850 -0.047 7.571 1.00 97.62 94 MET A N 1
ATOM 710 C CA . MET A 1 94 ? 0.430 -0.035 7.934 1.00 97.62 94 MET A CA 1
ATOM 711 C C . MET A 1 94 ? -0.023 -1.295 8.676 1.00 97.62 94 MET A C 1
ATOM 713 O O . MET A 1 94 ? -1.056 -1.252 9.345 1.00 97.62 94 MET A O 1
ATOM 717 N N . ALA A 1 95 ? 0.705 -2.410 8.564 1.00 97.19 95 ALA A N 1
ATOM 718 C CA . ALA A 1 95 ? 0.267 -3.715 9.055 1.00 97.19 95 ALA A CA 1
ATOM 719 C C . ALA A 1 95 ? -0.206 -3.716 10.524 1.00 97.19 95 ALA A C 1
ATOM 721 O O . ALA A 1 95 ? -1.287 -4.252 10.771 1.00 97.19 95 ALA A O 1
ATOM 722 N N . PRO A 1 96 ? 0.488 -3.073 11.491 1.00 96.94 96 PRO A N 1
ATOM 723 C CA . PRO A 1 96 ? 0.010 -3.030 12.875 1.00 96.94 96 PRO A CA 1
ATOM 724 C C . PRO A 1 96 ? -1.338 -2.318 13.029 1.00 96.94 96 PRO A C 1
ATOM 726 O O . PRO A 1 96 ? -2.170 -2.738 13.826 1.00 96.94 96 PRO A O 1
ATOM 729 N N . TRP A 1 97 ? -1.573 -1.254 12.256 1.00 97.75 97 TRP A N 1
ATOM 730 C CA . TRP A 1 97 ? -2.833 -0.514 12.290 1.00 97.75 97 TRP A CA 1
ATOM 731 C C . TRP A 1 97 ? -3.968 -1.278 11.599 1.00 97.75 97 TRP A C 1
ATOM 733 O O . TRP A 1 97 ? -5.087 -1.316 12.105 1.00 97.75 97 TRP A O 1
ATOM 743 N N . LEU A 1 98 ? -3.680 -1.946 10.479 1.00 97.94 98 LEU A N 1
ATOM 744 C CA . LEU A 1 98 ? -4.650 -2.807 9.794 1.00 97.94 98 LEU A CA 1
ATOM 745 C C . LEU A 1 98 ? -5.069 -4.004 10.660 1.00 97.94 98 LEU A C 1
ATOM 747 O O . LEU A 1 98 ? -6.225 -4.409 10.614 1.00 97.94 98 LEU A O 1
ATOM 751 N N . ALA A 1 99 ? -4.154 -4.538 11.470 1.00 97.25 99 ALA A N 1
ATOM 752 C CA . ALA A 1 99 ? -4.419 -5.631 12.404 1.00 97.25 99 ALA A CA 1
ATOM 753 C C . ALA A 1 99 ? -4.967 -5.167 13.768 1.00 97.25 99 ALA A C 1
ATOM 755 O O . ALA A 1 99 ? -5.210 -6.002 14.635 1.00 97.25 99 ALA A O 1
ATOM 756 N N . ALA A 1 100 ? -5.140 -3.858 13.989 1.00 96.50 100 ALA A N 1
ATOM 757 C CA . ALA A 1 100 ? -5.584 -3.339 15.276 1.00 96.50 100 ALA A CA 1
ATOM 758 C C . ALA A 1 100 ? -7.024 -3.768 15.597 1.00 96.50 100 ALA A C 1
ATOM 760 O O . ALA A 1 100 ? -7.938 -3.634 14.780 1.00 96.50 100 ALA A O 1
ATOM 761 N N . GLU A 1 101 ? -7.224 -4.237 16.824 1.00 94.94 101 GLU A N 1
ATOM 762 C CA . GLU A 1 101 ? -8.524 -4.632 17.362 1.00 94.94 101 GLU A CA 1
ATOM 763 C C . GLU A 1 101 ? -9.160 -3.490 18.170 1.00 94.94 101 GLU A C 1
ATOM 765 O O . GLU A 1 101 ? -8.502 -2.514 18.532 1.00 94.94 101 GLU A O 1
ATOM 770 N N . ASN A 1 102 ? -10.453 -3.617 18.487 1.00 94.50 102 ASN A N 1
ATOM 771 C CA . ASN A 1 102 ? -11.199 -2.679 19.341 1.00 94.50 102 ASN A CA 1
ATOM 772 C C . ASN A 1 102 ? -11.258 -1.225 18.827 1.00 94.50 102 ASN A C 1
ATOM 774 O O . ASN A 1 102 ? -11.546 -0.298 19.588 1.00 94.50 102 ASN A O 1
ATOM 778 N N . LEU A 1 103 ? -11.031 -1.016 17.526 1.00 94.75 103 LEU A N 1
ATOM 779 C CA . LEU A 1 103 ? -11.304 0.259 16.869 1.00 94.75 103 LEU A CA 1
ATOM 780 C C . LEU A 1 103 ? -12.807 0.545 16.863 1.00 94.75 103 LEU A C 1
ATOM 782 O O . LEU A 1 103 ? -13.633 -0.359 16.743 1.00 94.75 103 LEU A O 1
ATOM 786 N N . ASN A 1 104 ? -13.166 1.822 16.934 1.00 93.69 104 ASN A N 1
ATOM 787 C CA . ASN A 1 104 ? -14.550 2.272 16.880 1.00 93.69 104 ASN A CA 1
ATOM 788 C C . ASN A 1 104 ? -14.679 3.561 16.051 1.00 93.69 104 ASN A C 1
ATOM 790 O O . ASN A 1 104 ? -13.688 4.131 15.585 1.00 93.69 104 ASN A O 1
ATOM 794 N N . GLY A 1 105 ? -15.924 3.980 15.815 1.00 95.19 105 GLY A N 1
ATOM 795 C CA . GLY A 1 105 ? -16.234 5.236 15.135 1.00 95.19 105 GLY A CA 1
ATOM 796 C C . GLY A 1 105 ? -15.645 5.342 13.725 1.00 95.19 105 GLY A C 1
ATOM 797 O O . GLY A 1 105 ? -15.665 4.390 12.942 1.00 95.19 105 GLY A O 1
ATOM 798 N N . GLU A 1 106 ? -15.141 6.530 13.394 1.00 94.88 106 GLU A N 1
ATOM 799 C CA . GLU A 1 106 ? -14.591 6.841 12.068 1.00 94.88 106 GLU A CA 1
ATOM 800 C C . GLU A 1 106 ? -13.281 6.110 11.771 1.00 94.88 106 GLU A C 1
ATOM 802 O O . GLU A 1 106 ? -13.006 5.768 10.620 1.00 94.88 106 GLU A O 1
ATOM 807 N N . GLU A 1 107 ? -12.479 5.811 12.793 1.00 96.00 107 GLU A N 1
ATOM 808 C CA . GLU A 1 107 ? -11.226 5.103 12.565 1.00 96.00 107 GLU A CA 1
ATOM 809 C C . GLU A 1 107 ? -11.458 3.652 12.150 1.00 96.00 107 GLU A C 1
ATOM 811 O O . GLU A 1 107 ? -10.796 3.185 11.225 1.00 96.00 107 GLU A O 1
ATOM 816 N N . LEU A 1 108 ? -12.434 2.965 12.756 1.00 97.62 108 LEU A N 1
ATOM 817 C CA . LEU A 1 108 ? -12.822 1.619 12.328 1.00 97.62 108 LEU A CA 1
ATOM 818 C C . LEU A 1 108 ? -13.262 1.609 10.857 1.00 97.62 108 LEU A C 1
ATOM 820 O O . LEU A 1 108 ? -12.826 0.755 10.089 1.00 97.62 108 LEU A O 1
ATOM 824 N N . LYS A 1 109 ? -14.083 2.582 10.441 1.00 97.62 109 LYS A N 1
ATOM 825 C CA . LYS A 1 109 ? -14.524 2.702 9.040 1.00 97.62 109 LYS A CA 1
ATOM 826 C C . LYS A 1 109 ? -13.341 2.910 8.096 1.00 97.62 109 LYS A C 1
ATOM 828 O O . LYS A 1 109 ? -13.254 2.260 7.055 1.00 97.62 109 LYS A O 1
ATOM 833 N N . SER A 1 110 ? -12.417 3.795 8.473 1.00 97.38 110 SER A N 1
ATOM 834 C CA . SER A 1 110 ? -11.190 4.048 7.715 1.00 97.38 110 SER A CA 1
ATOM 835 C C . SER A 1 110 ? -10.342 2.777 7.602 1.00 97.38 110 SER A C 1
ATOM 837 O O . SER A 1 110 ? -9.951 2.389 6.502 1.00 97.38 110 SER A O 1
ATOM 839 N N . GLN A 1 111 ? -10.122 2.068 8.711 1.00 98.31 111 GLN A N 1
ATOM 840 C CA . GLN A 1 111 ? -9.350 0.824 8.747 1.00 98.31 111 GLN A CA 1
ATOM 841 C C . GLN A 1 111 ? -9.962 -0.268 7.863 1.00 98.31 111 GLN A C 1
ATOM 843 O O . GLN A 1 111 ? -9.238 -0.910 7.098 1.00 98.31 111 GLN A O 1
ATOM 848 N N . GLN A 1 112 ? -11.287 -0.413 7.855 1.00 98.38 112 GLN A N 1
ATOM 849 C CA . GLN A 1 112 ? -11.985 -1.340 6.961 1.00 98.38 112 GLN A CA 1
ATOM 850 C C . GLN A 1 112 ? -11.820 -0.958 5.483 1.00 98.38 112 GLN A C 1
ATOM 852 O O . GLN A 1 112 ? -11.529 -1.820 4.647 1.00 98.38 112 GLN A O 1
ATOM 857 N N . GLN A 1 113 ? -11.949 0.331 5.149 1.00 98.44 113 GLN A N 1
ATOM 858 C CA . GLN A 1 113 ? -11.738 0.824 3.786 1.00 98.44 113 GLN A CA 1
ATOM 859 C C . GLN A 1 113 ? -10.309 0.537 3.307 1.00 98.44 113 GLN A C 1
ATOM 861 O O . GLN A 1 113 ? -10.117 -0.002 2.216 1.00 98.44 113 GLN A O 1
ATOM 866 N N . PHE A 1 114 ? -9.305 0.870 4.119 1.00 98.69 114 PHE A N 1
ATOM 867 C CA . PHE A 1 114 ? -7.905 0.636 3.778 1.00 98.69 114 PHE A CA 1
ATOM 868 C C . PHE A 1 114 ? -7.558 -0.851 3.715 1.00 98.69 114 PHE A C 1
ATOM 870 O O . PHE A 1 114 ? -6.801 -1.244 2.833 1.00 98.69 114 PHE A O 1
ATOM 877 N N . SER A 1 115 ? -8.159 -1.690 4.562 1.00 98.44 115 SER A N 1
ATOM 878 C CA . SER A 1 115 ? -8.012 -3.149 4.478 1.00 98.44 115 SER A CA 1
ATOM 879 C C . SER A 1 115 ? -8.527 -3.683 3.143 1.00 98.44 115 SER A C 1
ATOM 881 O O . SER A 1 115 ? -7.856 -4.481 2.487 1.00 98.44 115 SER A O 1
ATOM 883 N N . LYS A 1 116 ? -9.691 -3.202 2.687 1.00 98.69 116 LYS A N 1
ATOM 884 C CA . LYS A 1 116 ? -10.233 -3.589 1.382 1.00 98.69 116 LYS A CA 1
ATOM 885 C C . LYS A 1 116 ? -9.356 -3.093 0.233 1.00 98.69 116 LYS A C 1
ATOM 887 O O . LYS A 1 116 ? -9.086 -3.858 -0.690 1.00 98.69 116 LYS A O 1
ATOM 892 N N . LEU A 1 117 ? -8.895 -1.844 0.297 1.00 98.69 117 LEU A N 1
ATOM 893 C CA . LEU A 1 117 ? -7.977 -1.283 -0.696 1.00 98.69 117 LEU A CA 1
ATOM 894 C C . LEU A 1 117 ? -6.664 -2.066 -0.760 1.00 98.69 117 LEU A C 1
ATOM 896 O O . LEU A 1 117 ? -6.215 -2.368 -1.857 1.00 98.69 117 LEU A O 1
ATOM 900 N N . ALA A 1 118 ? -6.085 -2.445 0.381 1.00 98.56 118 ALA A N 1
ATOM 901 C CA . ALA A 1 118 ? -4.860 -3.239 0.438 1.00 98.56 118 ALA A CA 1
ATOM 902 C C . ALA A 1 118 ? -5.021 -4.596 -0.263 1.00 98.56 118 ALA A C 1
ATOM 904 O O . ALA A 1 118 ? -4.142 -4.994 -1.021 1.00 98.56 118 ALA A O 1
ATOM 905 N N . GLN A 1 119 ? -6.159 -5.273 -0.079 1.00 98.56 119 GLN A N 1
ATOM 906 C CA . GLN A 1 119 ? -6.447 -6.542 -0.758 1.00 98.56 119 GLN A CA 1
ATOM 907 C C . GLN A 1 119 ? -6.573 -6.377 -2.280 1.00 98.56 119 GLN A C 1
ATOM 909 O O . GLN A 1 119 ? -5.988 -7.155 -3.026 1.00 98.56 119 GLN A O 1
ATOM 914 N N . ILE A 1 120 ? -7.306 -5.360 -2.753 1.00 98.81 120 ILE A N 1
ATOM 915 C CA . ILE A 1 120 ? -7.451 -5.096 -4.198 1.00 98.81 120 ILE A CA 1
ATOM 916 C C . ILE A 1 120 ? -6.107 -4.657 -4.800 1.00 98.81 120 ILE A C 1
ATOM 918 O O . ILE A 1 120 ? -5.744 -5.074 -5.895 1.00 98.81 120 ILE A O 1
ATOM 922 N N . ALA A 1 121 ? -5.346 -3.836 -4.079 1.00 98.56 121 ALA A N 1
ATOM 923 C CA . ALA A 1 121 ? -4.023 -3.407 -4.505 1.00 98.56 121 ALA A CA 1
ATOM 924 C C . ALA A 1 121 ? -3.046 -4.587 -4.606 1.00 98.56 121 ALA A C 1
ATOM 926 O O . ALA A 1 121 ? -2.242 -4.625 -5.533 1.00 98.56 121 ALA A O 1
ATOM 927 N N . LEU A 1 122 ? -3.137 -5.563 -3.695 1.00 98.25 122 LEU A N 1
ATOM 928 C CA . LEU A 1 122 ? -2.335 -6.784 -3.743 1.00 98.25 122 LEU A CA 1
ATOM 929 C C . LEU A 1 122 ? -2.662 -7.634 -4.978 1.00 98.25 122 LEU A C 1
ATOM 931 O O . LEU A 1 122 ? -1.738 -8.103 -5.640 1.00 98.25 122 LEU A O 1
ATOM 935 N N . ASP A 1 123 ? -3.945 -7.779 -5.323 1.00 98.62 123 ASP A N 1
ATOM 936 C CA . ASP A 1 123 ? -4.374 -8.419 -6.577 1.00 98.62 123 ASP A CA 1
ATOM 937 C C . ASP A 1 123 ? -3.755 -7.710 -7.793 1.00 98.62 123 ASP A C 1
ATOM 939 O O . ASP A 1 123 ? -3.043 -8.324 -8.584 1.00 98.62 123 ASP A O 1
ATOM 943 N N . ALA A 1 124 ? -3.914 -6.387 -7.883 1.00 98.50 124 ALA A N 1
ATOM 944 C CA . ALA A 1 124 ? -3.363 -5.596 -8.981 1.00 98.50 124 ALA A CA 1
ATOM 945 C C . ALA A 1 124 ? -1.829 -5.660 -9.077 1.00 98.50 124 ALA A C 1
ATOM 947 O O . ALA A 1 124 ? -1.286 -5.624 -10.181 1.00 98.50 124 ALA A O 1
ATOM 948 N N . ALA A 1 125 ? -1.133 -5.736 -7.942 1.00 97.94 125 ALA A N 1
ATOM 949 C CA . ALA A 1 125 ? 0.320 -5.823 -7.891 1.00 97.94 125 ALA A CA 1
ATOM 950 C C . ALA A 1 125 ? 0.845 -7.211 -8.293 1.00 97.94 125 ALA A C 1
ATOM 952 O O . ALA A 1 125 ? 1.968 -7.295 -8.784 1.00 97.94 125 ALA A O 1
ATOM 953 N N . THR A 1 126 ? 0.069 -8.284 -8.095 1.00 97.00 126 THR A N 1
ATOM 954 C CA . THR A 1 126 ? 0.520 -9.682 -8.266 1.00 97.00 126 THR A CA 1
ATOM 955 C C . THR A 1 126 ? -0.086 -10.405 -9.471 1.00 97.00 126 THR A C 1
ATOM 957 O O . THR A 1 126 ? 0.416 -11.461 -9.843 1.00 97.00 126 THR A O 1
ATOM 960 N N . ASP A 1 127 ? -1.104 -9.843 -10.123 1.00 98.00 127 ASP A N 1
ATOM 961 C CA . ASP A 1 127 ? -1.675 -10.366 -11.368 1.00 98.00 127 ASP A CA 1
ATOM 962 C C . ASP A 1 127 ? -0.759 -10.070 -12.575 1.00 98.00 127 ASP A C 1
ATOM 964 O O . ASP A 1 127 ? -0.616 -8.899 -12.935 1.00 98.00 127 ASP A O 1
ATOM 968 N N . PRO A 1 128 ? -0.194 -11.082 -13.268 1.00 96.44 128 PRO A N 1
ATOM 969 C CA . PRO A 1 128 ? 0.668 -10.882 -14.438 1.00 96.44 128 PRO A CA 1
ATOM 970 C C . PRO A 1 128 ? 0.004 -10.161 -15.620 1.00 96.44 128 PRO A C 1
ATOM 972 O O . PRO A 1 128 ? 0.704 -9.670 -16.502 1.00 96.44 128 PRO A O 1
ATOM 975 N N . GLN A 1 129 ? -1.332 -10.114 -15.674 1.00 97.81 129 GLN A N 1
ATOM 976 C CA . GLN A 1 129 ? -2.089 -9.380 -16.696 1.00 97.81 129 GLN A CA 1
ATOM 977 C C . GLN A 1 129 ? -2.368 -7.924 -16.298 1.00 97.81 129 GLN A C 1
ATOM 979 O O . GLN A 1 129 ? -2.875 -7.139 -17.102 1.00 97.81 129 GLN A O 1
ATOM 984 N N . SER A 1 130 ? -2.059 -7.536 -15.061 1.00 98.25 130 SER A N 1
ATOM 985 C CA . SER A 1 130 ? -2.225 -6.165 -14.599 1.00 98.25 130 SER A CA 1
ATOM 986 C C . SER A 1 130 ? -1.166 -5.246 -15.216 1.00 98.25 130 SER A C 1
ATOM 988 O O . SER A 1 130 ? 0.023 -5.576 -15.192 1.00 98.25 130 SER A O 1
ATOM 990 N N . PRO A 1 131 ? -1.531 -4.035 -15.682 1.00 97.88 131 PRO A N 1
ATOM 991 C CA . PRO A 1 131 ? -0.531 -3.034 -16.059 1.00 97.88 131 PRO A CA 1
ATOM 992 C C . PRO A 1 131 ? 0.379 -2.664 -14.874 1.00 97.88 131 PRO A C 1
ATOM 994 O O . PRO A 1 131 ? 1.542 -2.298 -15.064 1.00 97.88 131 PRO A O 1
ATOM 997 N N . ASP A 1 132 ? -0.114 -2.831 -13.645 1.00 97.88 132 ASP A N 1
ATOM 998 C CA . ASP A 1 132 ? 0.611 -2.561 -12.408 1.00 97.88 132 ASP A CA 1
ATOM 999 C C . ASP A 1 132 ? 1.368 -3.769 -11.842 1.00 97.88 132 ASP A C 1
ATOM 1001 O O . ASP A 1 132 ? 1.995 -3.625 -10.794 1.00 97.88 132 ASP A O 1
ATOM 1005 N N . PHE A 1 133 ? 1.409 -4.908 -12.548 1.00 97.56 133 PHE A N 1
ATOM 1006 C CA . PHE A 1 133 ? 2.143 -6.098 -12.105 1.00 97.56 133 PHE A CA 1
ATOM 1007 C C . PHE A 1 133 ? 3.580 -5.764 -11.681 1.00 97.56 133 PHE A C 1
ATOM 1009 O O . PHE A 1 133 ? 4.346 -5.175 -12.451 1.00 97.56 133 PHE A O 1
ATOM 1016 N N . MET A 1 134 ? 3.947 -6.094 -10.449 1.00 95.44 134 MET A N 1
ATOM 1017 C CA . MET A 1 134 ? 5.236 -5.735 -9.867 1.00 95.44 134 MET A CA 1
ATOM 1018 C C . MET A 1 134 ? 6.275 -6.837 -10.075 1.00 95.44 134 MET A C 1
ATOM 1020 O O . MET A 1 134 ? 5.955 -8.009 -10.244 1.00 95.44 134 MET A O 1
ATOM 1024 N N . ASN A 1 135 ? 7.549 -6.452 -10.067 1.00 91.50 135 ASN A N 1
ATOM 1025 C CA . ASN A 1 135 ? 8.651 -7.388 -10.243 1.00 91.50 135 ASN A CA 1
ATOM 1026 C C . ASN A 1 135 ? 8.965 -8.136 -8.934 1.00 91.50 135 ASN A C 1
ATOM 1028 O O . ASN A 1 135 ? 9.568 -7.558 -8.034 1.00 91.50 135 ASN A O 1
ATOM 1032 N N . PHE A 1 136 ? 8.615 -9.422 -8.861 1.00 88.12 136 PHE A N 1
ATOM 1033 C CA . PHE A 1 136 ? 8.919 -10.304 -7.722 1.00 88.12 136 PHE A CA 1
ATOM 1034 C C . PHE A 1 136 ? 10.042 -11.320 -7.992 1.00 88.12 136 PHE A C 1
ATOM 1036 O O . PHE A 1 136 ? 10.372 -12.109 -7.109 1.00 88.12 136 PHE A O 1
ATOM 1043 N N . SER A 1 137 ? 10.604 -11.344 -9.203 1.00 84.88 137 SER A N 1
ATOM 1044 C CA . SER A 1 137 ? 11.468 -12.438 -9.676 1.00 84.88 137 SER A CA 1
ATOM 1045 C C . SER A 1 137 ? 12.826 -11.994 -10.213 1.00 84.88 137 SER A C 1
ATOM 1047 O O . SER A 1 137 ? 13.721 -12.826 -10.345 1.00 84.88 137 SER A O 1
ATOM 1049 N N . GLU A 1 138 ? 12.999 -10.715 -10.542 1.00 80.75 138 GLU A N 1
ATOM 1050 C CA . GLU A 1 138 ? 14.213 -10.192 -11.168 1.00 80.75 138 GLU A CA 1
ATOM 1051 C C . GLU A 1 138 ? 14.972 -9.240 -10.234 1.00 80.75 138 GLU A C 1
ATOM 1053 O O . GLU A 1 138 ? 14.381 -8.374 -9.588 1.00 80.75 138 GLU A O 1
ATOM 1058 N N . GLY A 1 139 ? 16.304 -9.350 -10.232 1.00 71.75 139 GLY A N 1
ATOM 1059 C CA . GLY A 1 139 ? 17.194 -8.587 -9.351 1.00 71.75 139 GLY A CA 1
ATOM 1060 C C . GLY A 1 139 ? 17.590 -9.375 -8.098 1.00 71.75 139 GLY A C 1
ATOM 1061 O O . GLY A 1 139 ? 16.802 -10.138 -7.546 1.00 71.75 139 GLY A O 1
ATOM 1062 N N . GLY A 1 140 ? 18.846 -9.233 -7.662 1.00 62.38 140 GLY A N 1
ATOM 1063 C CA . GLY A 1 140 ? 19.317 -9.849 -6.421 1.00 62.38 140 GLY A CA 1
ATOM 1064 C C . GLY A 1 140 ? 18.611 -9.196 -5.242 1.00 62.38 140 GLY A C 1
ATOM 1065 O O . GLY A 1 140 ? 18.798 -8.003 -5.054 1.00 62.38 140 GLY A O 1
ATOM 1066 N N . GLN A 1 141 ? 17.778 -9.970 -4.534 1.00 56.41 141 GLN A N 1
ATOM 1067 C CA . GLN A 1 141 ? 16.943 -9.543 -3.408 1.00 56.41 141 GLN A CA 1
ATOM 1068 C C . GLN A 1 141 ? 16.354 -8.124 -3.585 1.00 56.41 141 GLN A C 1
ATOM 1070 O O . GLN A 1 141 ? 16.972 -7.146 -3.168 1.00 56.41 141 GLN A O 1
ATOM 1075 N N . PRO A 1 142 ? 15.096 -7.967 -4.037 1.00 53.56 142 PRO A N 1
ATOM 1076 C CA . PRO A 1 142 ? 14.326 -6.752 -3.755 1.00 53.56 142 PRO A CA 1
ATOM 1077 C C . PRO A 1 142 ? 13.970 -6.664 -2.251 1.00 53.56 142 PRO A C 1
ATOM 1079 O O . PRO A 1 142 ? 12.870 -6.254 -1.883 1.00 53.56 142 PRO A O 1
ATOM 1082 N N . LEU A 1 143 ? 14.874 -7.112 -1.366 1.00 51.91 143 LEU A N 1
ATOM 1083 C CA . LEU A 1 143 ? 14.743 -6.981 0.070 1.00 51.91 143 LEU A CA 1
ATOM 1084 C C . LEU A 1 143 ? 15.069 -5.546 0.434 1.00 51.91 143 LEU A C 1
ATOM 1086 O O . LEU A 1 143 ? 16.095 -4.968 0.078 1.00 51.91 143 LEU A O 1
ATOM 1090 N N . VAL A 1 144 ? 14.139 -5.008 1.195 1.00 49.47 144 VAL A N 1
ATOM 1091 C CA . VAL A 1 144 ? 14.238 -3.785 1.962 1.00 49.47 144 VAL A CA 1
ATOM 1092 C C . VAL A 1 144 ? 15.190 -4.036 3.141 1.00 49.47 144 VAL A C 1
ATOM 1094 O O . VAL A 1 144 ? 14.806 -3.882 4.292 1.00 49.47 144 VAL A O 1
ATOM 1097 N N . ASP A 1 145 ? 16.428 -4.434 2.860 1.00 46.50 145 ASP A N 1
ATOM 1098 C CA . ASP A 1 145 ? 17.505 -4.394 3.842 1.00 46.50 145 ASP A CA 1
ATOM 1099 C C . ASP A 1 145 ? 18.141 -3.008 3.707 1.00 46.50 145 ASP A C 1
ATOM 1101 O O . ASP A 1 145 ? 18.869 -2.702 2.760 1.00 46.50 145 ASP A O 1
ATOM 1105 N N . ALA A 1 146 ? 17.727 -2.122 4.610 1.00 46.81 146 ALA A N 1
ATOM 1106 C CA . ALA A 1 146 ? 18.570 -1.013 5.032 1.00 46.81 146 ALA A CA 1
ATOM 1107 C C . ALA A 1 146 ? 19.600 -1.543 6.035 1.00 46.81 146 ALA A C 1
ATOM 1109 O O . ALA A 1 146 ? 19.221 -2.432 6.832 1.00 46.81 146 ALA A O 1
#

Secondary structure (DSSP, 8-state):
---HHHHHHHHTTS-----S----------------THHHHHHHHHHHHHHHHHHHHHHHTT-HHHHS-----TT---TTTHHHHHHHHHHHHHHHHHT--S--HHHHHHHHHHHHHHHHHHHHHH-TTSTT---SSSSS------

Sequence (146 aa):
MKTRRDFFKSAAAIGVLGATGLPLTGAAEDKIEIATGENDRLYWVSVMAKIARPVLENLARRELKKSMPVESQPGANRKSVSHLEAFGRLLCGMAPWLAAENLNGEELKSQQQFSKLAQIALDAATDPQSPDFMNFSEGGQPLVDA